Protein AF-A0A0H5CTR2-F1 (afdb_monomer)

Radius of gyration: 33.01 Å; Cα contacts (8 Å, |Δi|>4): 148; chains: 1; bounding box: 43×24×120 Å

Foldseek 3Di:
DDDDDDDDDDDDPDPPDDDDDDDDDPDPPPDDWDWDWDADQNWIKIKIQAPPPDPPDDRMWIDINRATWAKDADPDQQAIATPQGNPDGDRYPVVNNNVSDVSLHDPRDDDHDDD

pLDDT: mean 81.45, std 18.33, range [39.66, 98.56]

Nearest PDB structures (foldseek):
  3ax0-assembly1_B  TM=8.467E-01  e=2.105E-06  Streptomyces castaneoglobisporus
  8ond-assembly2_B  TM=2.164E-01  e=8.094E+00  Bdellovibrio bacteriovorus HD100

Secondary structure (DSSP, 8-state):
----------------------PPPP-------EEEEEEETTEEEEEEE----STT--SEEEEETTEEEPEEEPSTTS-EEESSSTT--BSSHHHHHHHHHHHHTTT--PPPP--

Sequence (115 aa):
MRTLLAGAALAVAACALTPAAAMAAPQTATCTPSFFAERYEGKTIHIIDRCQSEPGWVRYTVFINGRELGVDKLEGDMGYLSVINAYDVTPTLKDTARNAVDTLGPDGELAPFRP

Solvent-accessible surface area (backbone atoms only — not comparable to full-atom values): 7630 Å² total; per-residue (Å²): 138,90,80,90,82,89,82,82,87,83,80,82,83,79,82,79,81,75,80,79,79,78,77,77,73,83,77,76,81,77,73,72,64,47,77,46,75,50,76,54,91,94,38,42,40,40,38,40,40,46,56,80,81,54,94,92,59,80,40,57,51,39,25,52,71,83,38,56,50,59,69,50,73,44,76,84,87,67,21,25,28,29,77,84,40,73,82,57,71,22,86,38,73,66,53,36,50,49,54,45,48,63,72,43,41,87,87,48,75,81,64,83,73,78,134

Mean predicted aligned error: 13.29 Å

Structure (mmCIF, N/CA/C/O backbone):
data_AF-A0A0H5CTR2-F1
#
_entry.id   AF-A0A0H5CTR2-F1
#
loop_
_atom_site.group_PDB
_atom_site.id
_atom_site.type_symbol
_atom_site.label_atom_id
_atom_site.label_alt_id
_atom_site.label_comp_id
_atom_site.label_asym_id
_atom_site.label_entity_id
_atom_site.label_seq_id
_atom_site.pdbx_PDB_ins_code
_atom_site.Cartn_x
_atom_site.Cartn_y
_atom_site.Cartn_z
_atom_site.occupancy
_atom_site.B_iso_or_equiv
_atom_site.auth_seq_id
_atom_site.auth_comp_id
_atom_site.auth_asym_id
_atom_site.auth_atom_id
_atom_site.pdbx_PDB_model_num
ATOM 1 N N . MET A 1 1 ? 28.580 -12.201 -106.967 1.00 39.66 1 MET A N 1
ATOM 2 C CA . MET A 1 1 ? 28.861 -11.112 -106.008 1.00 39.66 1 MET A CA 1
ATOM 3 C C . MET A 1 1 ? 28.056 -11.383 -104.748 1.00 39.66 1 MET A C 1
ATOM 5 O O . MET A 1 1 ? 26.879 -11.691 -104.856 1.00 39.66 1 MET A O 1
ATOM 9 N N . ARG A 1 2 ? 28.740 -11.417 -103.600 1.00 44.69 2 ARG A N 1
ATOM 10 C CA . ARG A 1 2 ? 28.196 -11.689 -102.262 1.00 44.69 2 ARG A CA 1
ATOM 11 C C . ARG A 1 2 ? 27.576 -10.416 -101.691 1.00 44.69 2 ARG A C 1
ATOM 13 O O . ARG A 1 2 ? 28.222 -9.377 -101.775 1.00 44.69 2 ARG A O 1
ATOM 20 N N . THR A 1 3 ? 26.458 -10.542 -100.985 1.00 46.62 3 THR A N 1
ATOM 21 C CA . THR A 1 3 ? 26.056 -9.546 -99.984 1.00 46.62 3 THR A CA 1
ATOM 22 C C . THR A 1 3 ? 25.279 -10.236 -98.865 1.00 46.62 3 THR A C 1
ATOM 24 O O . THR A 1 3 ? 24.124 -10.616 -99.029 1.00 46.62 3 THR A O 1
ATOM 27 N N . LEU A 1 4 ? 25.968 -10.449 -97.739 1.00 51.62 4 LEU A N 1
ATOM 28 C CA . LEU A 1 4 ? 25.362 -10.697 -96.432 1.00 51.62 4 LEU A CA 1
ATOM 29 C C . LEU A 1 4 ? 24.720 -9.393 -95.945 1.00 51.62 4 LEU A C 1
ATOM 31 O O . LEU A 1 4 ? 25.356 -8.345 -96.042 1.00 51.62 4 LEU A O 1
ATOM 35 N N . LEU A 1 5 ? 23.544 -9.473 -95.324 1.00 51.28 5 LEU A N 1
ATOM 36 C CA . LEU A 1 5 ? 23.071 -8.444 -94.401 1.00 51.28 5 LEU A CA 1
ATOM 37 C C . LEU A 1 5 ? 22.526 -9.108 -93.138 1.00 51.28 5 LEU A C 1
ATOM 39 O O . LEU A 1 5 ? 21.491 -9.768 -93.137 1.00 51.28 5 LEU A O 1
ATOM 43 N N . ALA A 1 6 ? 23.311 -8.941 -92.080 1.00 52.03 6 ALA A N 1
ATOM 44 C CA . ALA A 1 6 ? 22.956 -9.175 -90.696 1.00 52.03 6 ALA A CA 1
ATOM 45 C C . ALA A 1 6 ? 22.075 -8.021 -90.184 1.00 52.03 6 ALA A C 1
ATOM 47 O O . ALA A 1 6 ? 22.299 -6.867 -90.541 1.00 52.03 6 ALA A O 1
ATOM 48 N N . GLY A 1 7 ? 21.117 -8.322 -89.309 1.00 45.19 7 GLY A N 1
ATOM 49 C CA . GLY A 1 7 ? 20.335 -7.324 -88.571 1.00 45.19 7 GLY A CA 1
ATOM 50 C C . GLY A 1 7 ? 19.599 -8.015 -87.425 1.00 45.19 7 GLY A C 1
ATOM 51 O O . GLY A 1 7 ? 18.624 -8.713 -87.658 1.00 45.19 7 GLY A O 1
ATOM 52 N N . ALA A 1 8 ? 20.241 -8.106 -86.260 1.00 51.66 8 ALA A N 1
ATOM 53 C CA . ALA A 1 8 ? 20.005 -7.265 -85.079 1.00 51.66 8 ALA A CA 1
ATOM 54 C C . ALA A 1 8 ? 18.866 -7.805 -84.190 1.00 51.66 8 ALA A C 1
ATOM 56 O O . ALA A 1 8 ? 17.689 -7.528 -84.396 1.00 51.66 8 ALA A O 1
ATOM 57 N N . ALA A 1 9 ? 19.254 -8.595 -83.184 1.00 49.66 9 ALA A N 1
ATOM 58 C CA . ALA A 1 9 ? 18.385 -9.041 -82.101 1.00 49.66 9 ALA A CA 1
ATOM 59 C C . ALA A 1 9 ? 18.083 -7.867 -81.151 1.00 49.66 9 ALA A C 1
ATOM 61 O O . ALA A 1 9 ? 19.001 -7.233 -80.633 1.00 49.66 9 ALA A O 1
ATOM 62 N N . LEU A 1 10 ? 16.801 -7.586 -80.915 1.00 45.69 10 LEU A N 1
ATOM 63 C CA . LEU A 1 10 ? 16.344 -6.619 -79.916 1.00 45.69 10 LEU A CA 1
ATOM 64 C C . LEU A 1 10 ? 16.306 -7.296 -78.540 1.00 45.69 10 LEU A C 1
ATOM 66 O O . LEU A 1 10 ? 15.471 -8.163 -78.287 1.00 45.69 10 LEU A O 1
ATOM 70 N N . ALA A 1 11 ? 17.221 -6.904 -77.655 1.00 51.47 11 ALA A N 1
ATOM 71 C CA . ALA A 1 11 ? 17.195 -7.282 -76.248 1.00 51.47 11 ALA A CA 1
ATOM 72 C C . ALA A 1 11 ? 16.138 -6.444 -75.510 1.00 51.47 11 ALA A C 1
ATOM 74 O O . ALA A 1 11 ? 16.240 -5.220 -75.439 1.00 51.47 11 ALA A O 1
ATOM 75 N N . VAL A 1 12 ? 15.120 -7.103 -74.955 1.00 54.41 12 VAL A N 1
ATOM 76 C CA . VAL A 1 12 ? 14.128 -6.473 -74.076 1.00 54.41 12 VAL A CA 1
ATOM 77 C C . VAL A 1 12 ? 14.731 -6.388 -72.675 1.00 54.41 12 VAL A C 1
ATOM 79 O O . VAL A 1 12 ? 14.820 -7.390 -71.968 1.00 54.41 12 VAL A O 1
ATOM 82 N N . ALA A 1 13 ? 15.169 -5.198 -72.269 1.00 52.72 13 ALA A N 1
ATOM 83 C CA . ALA A 1 13 ? 15.566 -4.935 -70.891 1.00 52.72 13 ALA A CA 1
ATOM 84 C C . ALA A 1 13 ? 14.305 -4.726 -70.037 1.00 52.72 13 ALA A C 1
ATOM 86 O O . ALA A 1 13 ? 13.732 -3.638 -69.997 1.00 52.72 13 ALA A O 1
ATOM 87 N N . ALA A 1 14 ? 13.846 -5.788 -69.375 1.00 53.88 14 ALA A N 1
ATOM 88 C CA . ALA A 1 14 ? 12.817 -5.693 -68.349 1.00 53.88 14 ALA A CA 1
ATOM 89 C C . ALA A 1 14 ? 13.434 -5.087 -67.077 1.00 53.88 14 ALA A C 1
ATOM 91 O O . ALA A 1 14 ? 14.154 -5.762 -66.343 1.00 53.88 14 ALA A O 1
ATOM 92 N N . CYS A 1 15 ? 13.168 -3.806 -66.812 1.00 49.19 15 CYS A N 1
ATOM 93 C CA . CYS A 1 15 ? 13.458 -3.205 -65.511 1.00 49.19 15 CYS A CA 1
ATOM 94 C C . CYS A 1 15 ? 12.551 -3.844 -64.453 1.00 49.19 15 CYS A C 1
ATOM 96 O O . CYS A 1 15 ? 11.365 -3.530 -64.362 1.00 49.19 15 CYS A O 1
ATOM 98 N N . ALA A 1 16 ? 13.112 -4.743 -63.646 1.00 57.94 16 ALA A N 1
ATOM 99 C CA . ALA A 1 16 ? 12.473 -5.219 -62.431 1.00 57.94 16 ALA A CA 1
ATOM 100 C C . ALA A 1 16 ? 12.461 -4.080 -61.397 1.00 57.94 16 ALA A C 1
ATOM 102 O O . ALA A 1 16 ? 13.484 -3.750 -60.801 1.00 57.94 16 ALA A O 1
ATOM 103 N N . LEU A 1 17 ? 11.297 -3.459 -61.201 1.00 56.94 17 LEU A N 1
ATOM 104 C CA . LEU A 1 17 ? 11.039 -2.573 -60.068 1.00 56.94 17 LEU A CA 1
ATOM 105 C C . LEU A 1 17 ? 10.918 -3.435 -58.807 1.00 56.94 17 LEU A C 1
ATOM 107 O O . LEU A 1 17 ? 9.885 -4.054 -58.563 1.00 56.94 17 LEU A O 1
ATOM 111 N N . THR A 1 18 ? 11.979 -3.498 -58.006 1.00 62.88 18 THR A N 1
ATOM 112 C CA . THR A 1 18 ? 11.901 -4.025 -56.640 1.00 62.88 18 THR A CA 1
ATOM 113 C C . THR A 1 18 ? 11.093 -3.054 -55.775 1.00 62.88 18 THR A C 1
ATOM 115 O O . THR A 1 18 ? 11.486 -1.888 -55.678 1.00 62.88 18 THR A O 1
ATOM 118 N N . PRO A 1 19 ? 9.991 -3.478 -55.128 1.00 55.47 19 PRO A N 1
ATOM 119 C CA . PRO A 1 19 ? 9.292 -2.627 -54.177 1.00 55.47 19 PRO A CA 1
ATOM 120 C C . PRO A 1 19 ? 10.199 -2.387 -52.966 1.00 55.47 19 PRO A C 1
ATOM 122 O O . PRO A 1 19 ? 10.630 -3.328 -52.298 1.00 55.47 19 PRO A O 1
ATOM 125 N N . ALA A 1 20 ? 10.509 -1.121 -52.693 1.00 62.22 20 ALA A N 1
ATOM 126 C CA . ALA A 1 20 ? 11.173 -0.732 -51.460 1.00 62.22 20 ALA A CA 1
ATOM 127 C C . ALA A 1 20 ? 10.232 -1.045 -50.289 1.00 62.22 20 ALA A C 1
ATOM 129 O O . ALA A 1 20 ? 9.139 -0.485 -50.192 1.00 62.22 20 ALA A O 1
ATOM 130 N N . ALA A 1 21 ? 10.638 -1.969 -49.419 1.00 64.94 21 ALA A N 1
ATOM 131 C CA . ALA A 1 21 ? 9.912 -2.261 -48.194 1.00 64.94 21 ALA A CA 1
ATOM 132 C C . ALA A 1 21 ? 9.941 -1.017 -47.295 1.00 64.94 21 ALA A C 1
ATOM 134 O O . ALA A 1 21 ? 11.007 -0.578 -46.862 1.00 64.94 21 ALA A O 1
ATOM 135 N N . ALA A 1 22 ? 8.771 -0.437 -47.030 1.00 63.94 22 ALA A N 1
ATOM 136 C CA . ALA A 1 22 ? 8.636 0.610 -46.033 1.00 63.94 22 ALA A CA 1
ATOM 137 C C . ALA A 1 22 ? 8.985 0.015 -44.662 1.00 63.94 22 ALA A C 1
ATOM 139 O O . ALA A 1 22 ? 8.293 -0.880 -44.173 1.00 63.94 22 ALA A O 1
ATOM 140 N N . MET A 1 23 ? 10.070 0.486 -44.044 1.00 58.81 23 MET A N 1
ATOM 141 C CA . MET A 1 23 ? 10.328 0.182 -42.642 1.00 58.81 23 MET A CA 1
ATOM 142 C C . MET A 1 23 ? 9.217 0.815 -41.807 1.00 58.81 23 MET A C 1
ATOM 144 O O . MET A 1 23 ? 9.033 2.032 -41.833 1.00 58.81 23 MET A O 1
ATOM 148 N N . ALA A 1 24 ? 8.465 -0.012 -41.080 1.00 65.00 24 ALA A N 1
ATOM 149 C CA . ALA A 1 24 ? 7.540 0.474 -40.071 1.00 65.00 24 ALA A CA 1
ATOM 150 C C . ALA A 1 24 ? 8.338 1.291 -39.046 1.00 65.00 24 ALA A C 1
ATOM 152 O O . ALA A 1 24 ? 9.300 0.788 -38.459 1.00 65.00 24 ALA A O 1
ATOM 153 N N . ALA A 1 25 ? 7.962 2.556 -38.859 1.00 66.44 25 ALA A N 1
ATOM 154 C CA . ALA A 1 25 ? 8.513 3.367 -37.786 1.00 66.44 25 ALA A CA 1
ATOM 155 C C . ALA A 1 25 ? 8.268 2.647 -36.445 1.00 66.44 25 ALA A C 1
ATOM 157 O O . ALA A 1 25 ? 7.193 2.059 -36.272 1.00 66.44 25 ALA A O 1
ATOM 158 N N . PRO A 1 26 ? 9.232 2.659 -35.506 1.00 61.38 26 PRO A N 1
ATOM 159 C CA . PRO A 1 26 ? 9.021 2.074 -34.192 1.00 61.38 26 PRO A CA 1
ATOM 160 C C . PRO A 1 26 ? 7.804 2.749 -33.562 1.00 61.38 26 PRO A C 1
ATOM 162 O O . PRO A 1 26 ? 7.792 3.963 -33.358 1.00 61.38 26 PRO A O 1
ATOM 165 N N . GLN A 1 27 ? 6.759 1.965 -33.300 1.00 61.06 27 GLN A N 1
ATOM 166 C CA . GLN A 1 27 ? 5.617 2.443 -32.539 1.00 61.06 27 GLN A CA 1
ATOM 167 C C . GLN A 1 27 ? 6.137 2.754 -31.139 1.00 61.06 27 GLN A C 1
ATOM 169 O O . GLN A 1 27 ? 6.540 1.852 -30.404 1.00 61.06 27 GLN A O 1
ATOM 174 N N . THR A 1 28 ? 6.191 4.034 -30.784 1.00 63.44 28 THR A N 1
ATOM 175 C CA . THR A 1 28 ? 6.429 4.433 -29.404 1.00 63.44 28 THR A CA 1
ATOM 176 C C . THR A 1 28 ? 5.272 3.880 -28.585 1.00 63.44 28 THR A C 1
ATOM 178 O O . THR A 1 28 ? 4.125 4.289 -28.756 1.00 63.44 28 THR A O 1
ATOM 181 N N . ALA A 1 29 ? 5.551 2.893 -27.733 1.00 66.50 29 ALA A N 1
ATOM 182 C CA . ALA A 1 29 ? 4.559 2.376 -26.806 1.00 66.50 29 ALA A CA 1
ATOM 183 C C . ALA A 1 29 ? 4.106 3.536 -25.910 1.00 66.50 29 ALA A C 1
ATOM 185 O O . ALA A 1 29 ? 4.858 4.015 -25.061 1.00 66.50 29 ALA A O 1
ATOM 186 N N . THR A 1 30 ? 2.889 4.031 -26.132 1.00 69.00 30 THR A N 1
ATOM 187 C CA . THR A 1 30 ? 2.278 5.041 -25.272 1.00 69.00 30 THR A CA 1
ATOM 188 C C . THR A 1 30 ? 1.942 4.376 -23.954 1.00 69.00 30 THR A C 1
ATOM 190 O O . THR A 1 30 ? 0.947 3.658 -23.839 1.00 69.00 30 THR A O 1
ATOM 193 N N . CYS A 1 31 ? 2.788 4.586 -22.953 1.00 76.25 31 CYS A N 1
ATOM 194 C CA . CYS A 1 31 ? 2.435 4.193 -21.608 1.00 76.25 31 CYS A CA 1
ATOM 195 C C . CYS A 1 31 ? 1.248 5.051 -21.148 1.00 76.25 31 CYS A C 1
ATOM 197 O O . CYS A 1 31 ? 1.284 6.279 -21.230 1.00 76.25 31 CYS A O 1
ATOM 199 N N . THR A 1 32 ? 0.192 4.391 -20.677 1.00 79.94 32 THR A N 1
ATOM 200 C CA . THR A 1 32 ? -0.971 5.042 -20.073 1.00 79.94 32 THR A CA 1
ATOM 201 C C . THR A 1 32 ? -0.954 4.736 -18.576 1.00 79.94 32 THR A C 1
ATOM 203 O O . THR A 1 32 ? -0.876 3.557 -18.224 1.00 79.94 32 THR A O 1
ATOM 206 N N . PRO A 1 33 ? -1.001 5.748 -17.690 1.00 84.06 33 PRO A N 1
ATOM 207 C CA . PRO A 1 33 ? -1.077 5.509 -16.256 1.00 84.06 33 PRO A CA 1
ATOM 208 C C . PRO A 1 33 ? -2.360 4.747 -15.919 1.00 84.06 33 PRO A C 1
ATOM 210 O O . PRO A 1 33 ? -3.406 4.975 -16.531 1.00 84.06 33 PRO A O 1
ATOM 213 N N . SER A 1 34 ? -2.284 3.857 -14.935 1.00 88.62 34 SER A N 1
ATOM 214 C CA . SER A 1 34 ? -3.439 3.112 -14.446 1.00 88.62 34 SER A CA 1
ATOM 215 C C . SER A 1 34 ? -3.811 3.544 -13.032 1.00 88.62 34 SER A C 1
ATOM 217 O O . SER A 1 34 ? -2.968 3.963 -12.235 1.00 88.62 34 SER A O 1
ATOM 219 N N . PHE A 1 35 ? -5.106 3.471 -12.743 1.00 92.69 35 PHE A N 1
ATOM 220 C CA . PHE A 1 35 ? -5.685 3.878 -11.473 1.00 92.69 35 PHE A CA 1
ATOM 221 C C . PHE A 1 35 ? -6.531 2.738 -10.928 1.00 92.69 35 PHE A C 1
ATOM 223 O O . PHE A 1 35 ? -7.298 2.113 -11.662 1.00 92.69 35 PHE A O 1
ATOM 230 N N . PHE A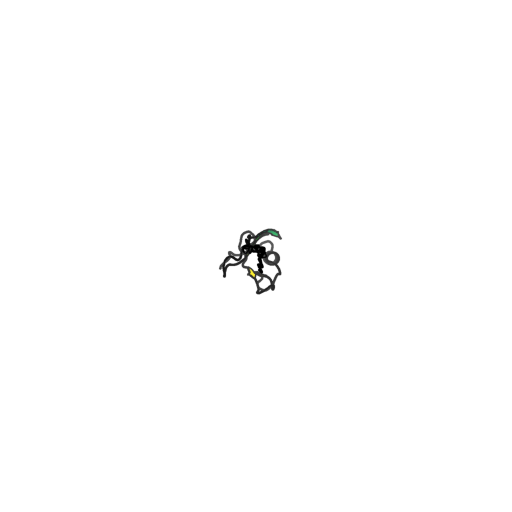 1 36 ? -6.416 2.495 -9.631 1.00 95.38 36 PHE A N 1
ATOM 231 C CA . PHE A 1 36 ? -7.229 1.533 -8.907 1.00 95.38 36 PHE A CA 1
ATOM 232 C C . PHE A 1 36 ? -7.780 2.185 -7.644 1.00 95.38 36 PHE A C 1
ATOM 234 O O . PHE A 1 36 ? -7.081 2.947 -6.977 1.00 95.38 36 PHE A O 1
ATOM 241 N N . ALA A 1 37 ? -9.033 1.878 -7.323 1.00 97.38 37 ALA A N 1
ATOM 242 C CA . ALA A 1 37 ? -9.691 2.338 -6.116 1.00 97.38 37 ALA A CA 1
ATOM 243 C C . ALA A 1 37 ? -10.596 1.236 -5.569 1.00 97.38 37 ALA A C 1
ATOM 245 O O . ALA A 1 37 ? -11.382 0.649 -6.312 1.00 97.38 37 ALA A O 1
ATOM 246 N N . GLU A 1 38 ? -10.513 0.981 -4.269 1.00 98.31 38 GLU A N 1
ATOM 247 C CA . GLU A 1 38 ? -11.443 0.096 -3.574 1.00 98.31 38 GLU A CA 1
ATOM 248 C C . GLU A 1 38 ? -11.675 0.543 -2.131 1.00 98.31 38 GLU A C 1
ATOM 250 O O . GLU A 1 38 ? -10.956 1.385 -1.592 1.00 98.31 38 GLU A O 1
ATOM 255 N N . ARG A 1 39 ? -12.680 -0.053 -1.488 1.00 98.44 39 ARG A N 1
ATOM 256 C CA . ARG A 1 39 ? -12.891 0.052 -0.046 1.00 98.44 39 ARG A CA 1
ATOM 257 C C . ARG A 1 39 ? -12.661 -1.321 0.576 1.00 98.44 39 ARG A C 1
ATOM 259 O O . ARG A 1 39 ? -13.328 -2.276 0.192 1.00 98.44 39 ARG A O 1
ATOM 266 N N . TYR A 1 40 ? -11.727 -1.402 1.514 1.00 98.44 40 TYR A N 1
ATOM 267 C CA . TYR A 1 40 ? -11.302 -2.629 2.183 1.00 98.44 40 TYR A CA 1
ATOM 268 C C . TYR A 1 40 ? -11.267 -2.381 3.693 1.00 98.44 40 TYR A C 1
ATOM 270 O O . TYR A 1 40 ? -10.711 -1.373 4.127 1.00 98.44 40 TYR A O 1
ATOM 278 N N . GLU A 1 41 ? -11.942 -3.232 4.473 1.00 97.75 41 GLU A N 1
ATOM 279 C CA . GLU A 1 41 ? -12.046 -3.122 5.942 1.00 97.75 41 GLU A CA 1
ATOM 280 C C . GLU A 1 41 ? -12.368 -1.697 6.442 1.00 97.75 41 GLU A C 1
ATOM 282 O O . GLU A 1 41 ? -11.781 -1.160 7.379 1.00 97.75 41 GLU A O 1
ATOM 287 N N . GLY A 1 42 ? -13.297 -1.020 5.758 1.00 97.38 42 GLY A N 1
ATOM 288 C CA . GLY A 1 42 ? -13.731 0.332 6.124 1.00 97.38 42 GLY A CA 1
ATOM 289 C C . GLY A 1 42 ? -12.750 1.461 5.774 1.00 97.38 42 GLY A C 1
ATOM 290 O O . GLY A 1 42 ? -13.053 2.626 6.052 1.00 97.38 42 GLY A O 1
ATOM 291 N N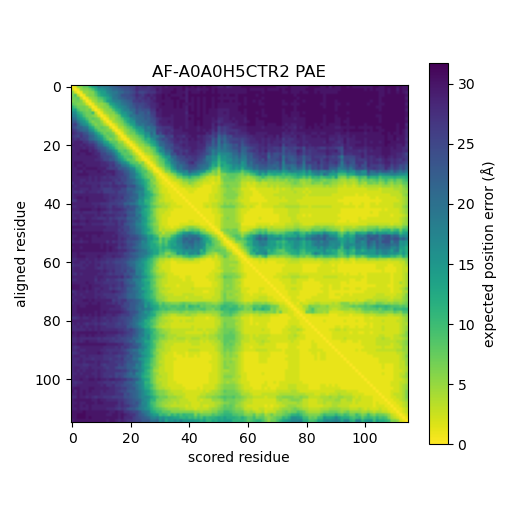 . LYS A 1 43 ? -11.630 1.171 5.105 1.00 98.31 43 LYS A N 1
ATOM 292 C CA . LYS A 1 43 ? -10.681 2.171 4.592 1.00 98.31 43 LYS A CA 1
ATOM 293 C C . LYS A 1 43 ? -10.690 2.200 3.064 1.00 98.31 43 LYS A C 1
ATOM 295 O O . LYS A 1 43 ? -10.932 1.194 2.404 1.00 98.31 43 LYS A O 1
ATOM 300 N N . THR A 1 44 ? -10.478 3.376 2.486 1.00 98.31 44 THR A N 1
ATOM 301 C CA . THR A 1 44 ? -10.411 3.560 1.032 1.00 98.31 44 THR A CA 1
ATOM 302 C C . THR A 1 44 ? -8.965 3.430 0.574 1.00 98.31 44 THR A C 1
ATOM 304 O O . THR A 1 44 ? -8.113 4.180 1.043 1.00 98.31 44 THR A O 1
ATOM 307 N N . ILE A 1 45 ? -8.697 2.508 -0.344 1.00 98.50 45 ILE A N 1
ATOM 308 C CA . ILE A 1 45 ? -7.384 2.289 -0.952 1.00 98.50 45 ILE A CA 1
ATOM 309 C C . ILE A 1 45 ? -7.402 2.894 -2.352 1.00 98.50 45 ILE A C 1
ATOM 311 O O . ILE A 1 45 ? -8.277 2.552 -3.146 1.00 98.50 45 ILE A O 1
ATOM 315 N N . HIS A 1 46 ? -6.423 3.742 -2.674 1.00 98.12 46 HIS A N 1
ATOM 316 C CA . HIS A 1 46 ? -6.158 4.189 -4.043 1.00 98.12 46 HIS A CA 1
ATOM 317 C C . HIS A 1 46 ? -4.741 3.809 -4.461 1.00 98.12 46 HIS A C 1
ATOM 319 O O . HIS A 1 46 ? -3.804 3.952 -3.681 1.00 98.12 46 HIS A O 1
ATOM 325 N N . ILE A 1 47 ? -4.573 3.375 -5.705 1.00 96.81 47 ILE A N 1
ATOM 326 C CA . ILE A 1 47 ? -3.265 3.091 -6.296 1.00 96.81 47 ILE A CA 1
ATOM 327 C C . ILE A 1 47 ? -3.183 3.826 -7.624 1.00 96.81 47 ILE A C 1
ATOM 329 O O . ILE A 1 47 ? -4.091 3.744 -8.453 1.00 96.81 47 ILE A O 1
ATOM 333 N N . ILE A 1 48 ? -2.083 4.540 -7.812 1.00 93.44 48 ILE A N 1
ATOM 334 C CA . ILE A 1 48 ? -1.743 5.225 -9.052 1.00 93.44 48 ILE A CA 1
ATOM 335 C C . ILE A 1 48 ? -0.474 4.564 -9.575 1.00 93.44 48 ILE A C 1
ATOM 337 O O . ILE A 1 48 ? 0.579 4.761 -8.982 1.00 93.44 48 ILE A O 1
ATOM 341 N N . ASP A 1 49 ? -0.557 3.792 -10.657 1.00 88.75 49 ASP A N 1
ATOM 342 C CA . ASP A 1 49 ? 0.615 3.273 -11.375 1.00 88.75 49 ASP A CA 1
ATOM 343 C C . ASP A 1 49 ? 0.899 4.213 -12.545 1.00 88.75 49 ASP A C 1
ATOM 345 O O . ASP A 1 49 ? 0.145 4.297 -13.519 1.00 88.75 49 ASP A O 1
ATOM 349 N N . ARG A 1 50 ? 1.961 4.996 -12.401 1.00 84.44 50 ARG A N 1
ATOM 350 C CA . ARG A 1 50 ? 2.415 5.958 -13.390 1.00 84.44 50 ARG A CA 1
ATOM 351 C C . ARG A 1 50 ? 3.323 5.277 -14.394 1.00 84.44 50 ARG A C 1
ATOM 353 O O . ARG A 1 50 ? 4.019 4.299 -14.134 1.00 84.44 50 ARG A O 1
ATOM 360 N N . CYS A 1 51 ? 3.383 5.886 -15.560 1.00 74.75 51 CYS A N 1
ATOM 361 C CA . CYS A 1 51 ? 4.401 5.549 -16.526 1.00 74.75 51 CYS A CA 1
ATOM 362 C C . CYS A 1 51 ? 5.777 5.872 -15.973 1.00 74.75 51 CYS A C 1
ATOM 364 O O . CYS A 1 51 ? 6.000 6.972 -15.473 1.00 74.75 51 CYS A O 1
ATOM 366 N N . GLN A 1 52 ? 6.697 4.916 -16.080 1.00 66.50 52 GLN A N 1
ATOM 367 C CA . GLN A 1 52 ? 8.098 5.152 -15.768 1.00 66.50 52 GLN A CA 1
ATOM 368 C C . GLN A 1 52 ? 8.664 6.046 -16.883 1.00 66.50 52 GLN A C 1
ATOM 370 O O . GLN A 1 52 ? 9.134 5.558 -17.905 1.00 66.50 52 GLN A O 1
ATOM 375 N N . SER A 1 53 ? 8.482 7.360 -16.754 1.00 59.12 53 SER A N 1
ATOM 376 C CA . SER A 1 53 ? 8.900 8.334 -17.767 1.00 59.12 53 SER A CA 1
ATOM 377 C C . SER A 1 53 ? 10.330 8.812 -17.556 1.00 59.12 53 SER A C 1
ATOM 379 O O . SER A 1 53 ? 10.964 9.244 -18.512 1.00 59.12 53 SER A O 1
ATOM 381 N N . GLU A 1 54 ? 10.852 8.720 -16.331 1.00 59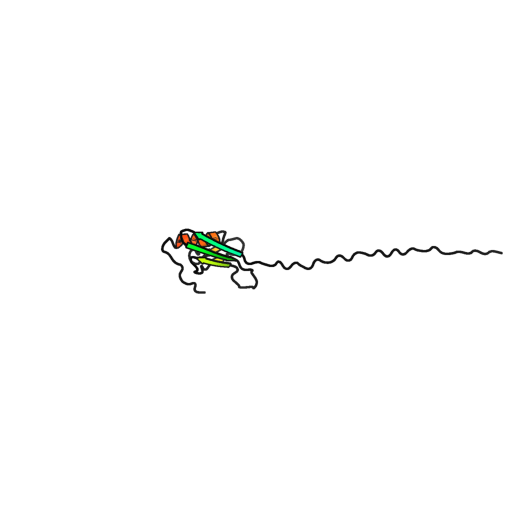.97 54 GLU A N 1
ATOM 382 C CA . GLU A 1 54 ? 12.164 9.255 -15.980 1.00 59.97 54 GLU A CA 1
ATOM 383 C C . GLU A 1 54 ? 12.898 8.352 -14.968 1.00 59.97 54 GLU A C 1
ATOM 385 O O . GLU A 1 54 ? 12.271 7.823 -14.040 1.00 59.97 54 GLU A O 1
ATOM 390 N N . PRO A 1 55 ? 14.225 8.171 -15.113 1.00 58.44 55 PRO A N 1
ATOM 391 C CA . PRO A 1 55 ? 15.041 7.459 -14.135 1.00 58.44 55 PRO A CA 1
ATOM 392 C C . PRO A 1 55 ? 14.942 8.124 -12.757 1.00 58.44 55 PRO A C 1
ATOM 394 O O . PRO A 1 55 ? 15.147 9.328 -12.636 1.00 58.44 55 PRO A O 1
ATOM 397 N N . GLY A 1 56 ? 14.653 7.339 -11.717 1.00 59.66 56 GLY A N 1
ATOM 398 C CA . GLY A 1 56 ? 14.615 7.814 -10.327 1.00 59.66 56 GLY A CA 1
ATOM 399 C C . GLY A 1 56 ? 13.237 8.221 -9.795 1.00 59.66 56 GLY A C 1
ATOM 400 O O . GLY A 1 56 ? 13.135 8.551 -8.617 1.00 59.66 56 GLY A O 1
ATOM 401 N N . TRP A 1 57 ? 12.172 8.157 -10.601 1.00 61.81 57 TRP A N 1
ATOM 402 C CA . TRP A 1 57 ? 10.814 8.429 -10.118 1.00 61.81 57 TRP A CA 1
ATOM 403 C C . TRP A 1 57 ? 10.100 7.167 -9.646 1.00 61.81 57 TRP A C 1
ATOM 405 O O . TRP A 1 57 ? 10.160 6.116 -10.292 1.00 61.81 57 TRP A O 1
ATOM 415 N N . VAL A 1 58 ? 9.370 7.292 -8.532 1.00 67.56 58 VAL A N 1
ATOM 416 C CA . VAL A 1 58 ? 8.531 6.211 -8.009 1.00 67.56 58 VAL A CA 1
ATOM 417 C C . VAL A 1 58 ? 7.427 5.921 -9.023 1.00 67.56 58 VAL A C 1
ATOM 419 O O . VAL A 1 58 ? 6.606 6.778 -9.352 1.00 67.56 58 VAL A O 1
ATOM 422 N N . ARG A 1 59 ? 7.431 4.692 -9.542 1.00 83.19 59 ARG A N 1
ATOM 423 C CA . ARG A 1 59 ? 6.494 4.250 -10.578 1.00 83.19 59 ARG A CA 1
ATOM 424 C C . ARG A 1 59 ? 5.051 4.232 -10.080 1.00 83.19 59 ARG A C 1
ATOM 426 O O . ARG A 1 59 ? 4.142 4.433 -10.867 1.00 83.19 59 ARG A O 1
ATOM 433 N N . TYR A 1 60 ? 4.830 4.015 -8.793 1.00 89.56 60 TYR A N 1
ATOM 434 C CA . TYR A 1 60 ? 3.498 3.878 -8.226 1.00 89.56 60 TYR A CA 1
ATOM 435 C C . TYR A 1 60 ? 3.353 4.690 -6.938 1.00 89.56 60 TYR A C 1
ATOM 437 O O . TYR A 1 60 ? 4.317 4.918 -6.219 1.00 89.56 60 TYR A O 1
ATOM 445 N N . THR A 1 61 ? 2.133 5.108 -6.625 1.00 93.44 61 THR A N 1
ATOM 446 C CA . THR A 1 61 ? 1.800 5.751 -5.349 1.00 93.44 61 THR A CA 1
ATOM 447 C C . THR A 1 61 ? 0.566 5.075 -4.772 1.00 93.44 61 THR A C 1
ATOM 449 O O . THR A 1 61 ? -0.419 4.878 -5.487 1.00 93.44 61 THR A O 1
ATOM 452 N N . VAL A 1 62 ? 0.619 4.711 -3.492 1.00 96.31 62 VAL A N 1
ATOM 453 C CA . VAL A 1 62 ? -0.467 4.029 -2.779 1.00 96.31 62 VAL A CA 1
ATOM 454 C C . VAL A 1 62 ? -1.014 4.963 -1.708 1.00 96.31 62 VAL A C 1
ATOM 456 O O . VAL A 1 62 ? -0.246 5.580 -0.978 1.00 96.31 62 VAL A O 1
ATOM 459 N N . PHE A 1 63 ? -2.336 5.058 -1.593 1.00 97.44 63 PHE A N 1
ATOM 460 C CA . PHE A 1 63 ? -3.009 5.857 -0.576 1.00 97.44 63 PHE A CA 1
ATOM 461 C C . PHE A 1 63 ? -3.985 5.008 0.232 1.00 97.44 63 PHE A C 1
ATOM 463 O O . PHE A 1 63 ? -4.732 4.216 -0.341 1.00 97.44 63 PHE A O 1
ATOM 470 N N . ILE A 1 64 ? -4.046 5.248 1.542 1.00 98.06 64 ILE A N 1
ATOM 471 C CA . ILE A 1 64 ? -5.079 4.725 2.445 1.00 98.06 64 ILE A CA 1
ATOM 472 C C . ILE A 1 64 ? -5.790 5.923 3.077 1.00 98.06 64 ILE A C 1
ATOM 474 O O . ILE A 1 64 ? -5.158 6.772 3.701 1.00 98.06 64 ILE A O 1
ATOM 478 N N . ASN A 1 65 ? -7.107 6.028 2.877 1.00 97.06 65 ASN A N 1
ATOM 479 C CA . ASN A 1 65 ? -7.928 7.180 3.272 1.00 97.06 65 ASN A CA 1
ATOM 480 C C . ASN A 1 65 ? -7.347 8.531 2.802 1.00 97.06 65 ASN A C 1
ATOM 482 O O . ASN A 1 65 ? -7.456 9.544 3.484 1.00 97.06 65 ASN A O 1
ATOM 486 N N . GLY A 1 66 ? -6.708 8.540 1.627 1.00 95.62 66 GLY A N 1
ATOM 487 C CA . GLY A 1 66 ? -6.092 9.736 1.044 1.00 95.62 66 GLY A CA 1
ATOM 488 C C . GLY A 1 66 ? -4.701 10.085 1.582 1.00 95.62 66 GLY A C 1
ATOM 489 O O . GLY A 1 66 ? -4.113 11.054 1.111 1.00 95.62 66 GLY A O 1
ATOM 490 N N . ARG A 1 67 ? -4.143 9.305 2.517 1.00 96.69 67 ARG A N 1
ATOM 491 C CA . ARG A 1 67 ? -2.759 9.461 2.987 1.00 96.69 67 ARG A CA 1
ATOM 492 C C . ARG A 1 67 ? -1.831 8.506 2.265 1.00 96.69 67 ARG A C 1
ATOM 494 O O . ARG A 1 67 ? -2.176 7.343 2.092 1.00 96.69 67 ARG A O 1
ATOM 501 N N . GLU A 1 68 ? -0.673 9.004 1.857 1.00 95.75 68 GLU A N 1
ATOM 502 C CA . GLU A 1 68 ? 0.321 8.212 1.140 1.00 95.75 68 GLU A CA 1
ATOM 503 C C . GLU A 1 68 ? 0.949 7.149 2.050 1.00 95.75 68 GLU A C 1
ATOM 505 O O . GLU A 1 68 ? 1.404 7.440 3.157 1.00 95.75 68 GLU A O 1
ATOM 510 N N . LEU A 1 69 ? 0.956 5.912 1.561 1.00 95.94 69 LEU A N 1
ATOM 511 C CA . LEU A 1 69 ? 1.689 4.791 2.125 1.00 95.94 69 LEU A CA 1
ATOM 512 C C . LEU A 1 69 ? 3.015 4.673 1.371 1.00 95.94 69 LEU A C 1
ATOM 514 O O . LEU A 1 69 ? 3.015 4.426 0.165 1.00 95.94 69 LEU A O 1
ATOM 518 N N . GLY A 1 70 ? 4.134 4.796 2.086 1.00 93.94 70 GLY A N 1
ATOM 519 C CA . GLY A 1 70 ? 5.445 4.483 1.523 1.00 93.94 70 GLY A CA 1
ATOM 520 C C . GLY A 1 70 ? 5.524 2.996 1.180 1.00 93.94 70 GLY A 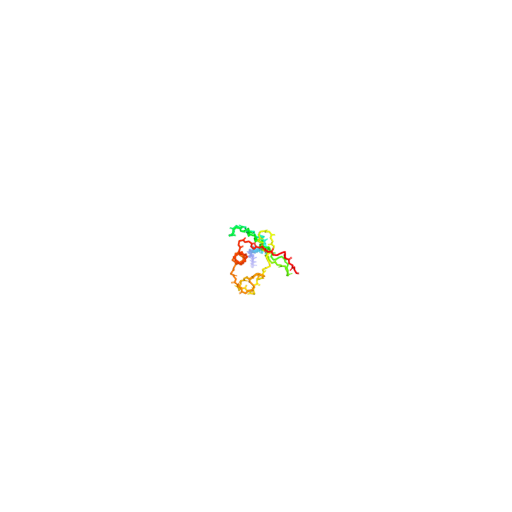C 1
ATOM 521 O O . GLY A 1 70 ? 5.308 2.153 2.054 1.00 93.94 70 GLY A O 1
ATOM 522 N N . VAL A 1 71 ? 5.793 2.686 -0.088 1.00 94.06 71 VAL A N 1
ATOM 523 C CA . VAL A 1 71 ? 5.885 1.318 -0.608 1.00 94.06 71 VAL A CA 1
ATOM 524 C C . VAL A 1 71 ? 7.138 1.185 -1.456 1.00 94.06 71 VAL A C 1
ATOM 526 O O . VAL A 1 71 ? 7.317 1.926 -2.423 1.00 94.06 71 VAL A O 1
ATOM 529 N N . ASP A 1 72 ? 7.939 0.172 -1.158 1.00 91.81 72 ASP A N 1
ATOM 530 C CA . ASP A 1 72 ? 9.128 -0.159 -1.932 1.00 91.81 72 ASP A CA 1
ATOM 531 C C . ASP A 1 72 ? 8.899 -1.434 -2.735 1.00 91.81 72 ASP A C 1
ATOM 533 O O . ASP A 1 72 ? 8.293 -2.403 -2.268 1.00 91.81 72 ASP A O 1
ATOM 537 N N . LYS A 1 73 ? 9.398 -1.422 -3.971 1.00 92.06 73 LYS A N 1
ATOM 538 C CA . LYS A 1 73 ? 9.443 -2.590 -4.838 1.00 92.06 73 LYS A CA 1
ATOM 539 C C . LYS A 1 73 ? 10.803 -3.226 -4.635 1.00 92.06 73 LYS A C 1
ATOM 541 O O . LYS A 1 73 ? 11.831 -2.581 -4.836 1.00 92.06 73 LYS A O 1
ATOM 546 N N . LEU A 1 74 ? 10.792 -4.498 -4.276 1.00 90.25 74 LEU A N 1
ATOM 547 C CA . LEU A 1 74 ? 12.003 -5.292 -4.214 1.00 90.25 74 LEU A CA 1
ATOM 548 C C . LEU A 1 74 ? 12.488 -5.630 -5.628 1.00 90.25 74 LEU A C 1
ATOM 550 O O . LEU A 1 74 ? 11.707 -5.684 -6.581 1.00 90.25 74 LEU A O 1
ATOM 554 N N . GLU A 1 75 ? 13.795 -5.833 -5.765 1.00 86.94 75 GLU A N 1
ATOM 555 C CA . GLU A 1 75 ? 14.435 -6.090 -7.053 1.00 86.94 75 GLU A CA 1
ATOM 556 C C . GLU A 1 75 ? 13.817 -7.304 -7.780 1.00 86.94 75 GLU A C 1
ATOM 558 O O . GLU A 1 75 ? 13.447 -8.310 -7.174 1.00 86.94 75 GLU A O 1
ATOM 563 N N . GLY A 1 76 ? 13.671 -7.200 -9.102 1.00 85.25 76 GLY A N 1
ATOM 564 C CA . GLY A 1 76 ? 13.022 -8.230 -9.916 1.00 85.25 76 GLY A CA 1
ATOM 565 C C . GLY A 1 76 ? 11.527 -8.399 -9.613 1.00 85.25 76 GLY A C 1
ATOM 566 O O . GLY A 1 76 ? 10.779 -7.420 -9.510 1.00 85.25 76 GLY A O 1
ATOM 567 N N . ASP A 1 77 ? 11.101 -9.659 -9.508 1.00 83.69 77 ASP A N 1
ATOM 568 C CA . ASP A 1 77 ? 9.713 -10.066 -9.242 1.00 83.69 77 ASP A CA 1
ATOM 569 C C . ASP A 1 77 ? 9.486 -10.439 -7.769 1.00 83.69 77 ASP A C 1
ATOM 571 O O . ASP A 1 77 ? 8.521 -11.121 -7.432 1.00 83.69 77 ASP A O 1
ATOM 575 N N . MET A 1 78 ? 10.377 -9.996 -6.873 1.00 89.69 78 MET A N 1
ATOM 576 C CA . MET A 1 78 ? 10.294 -10.324 -5.447 1.00 89.69 78 MET A CA 1
ATOM 577 C C . MET A 1 78 ? 9.051 -9.739 -4.766 1.00 89.69 78 MET A C 1
ATOM 579 O O . MET A 1 78 ? 8.618 -10.281 -3.759 1.00 89.69 78 MET A O 1
ATOM 583 N N . GLY A 1 79 ? 8.450 -8.684 -5.322 1.00 94.69 79 GLY A N 1
ATOM 584 C CA . GLY A 1 79 ? 7.202 -8.102 -4.833 1.00 94.69 79 GLY A CA 1
ATOM 585 C C . GLY A 1 79 ? 7.398 -6.744 -4.166 1.00 94.69 79 GLY A C 1
ATOM 586 O O . GLY A 1 79 ? 8.265 -5.960 -4.561 1.00 94.69 79 GLY A O 1
ATOM 587 N N . TYR A 1 80 ? 6.550 -6.457 -3.182 1.00 96.00 80 TYR A N 1
ATOM 588 C CA . TYR A 1 80 ? 6.389 -5.140 -2.574 1.00 96.00 80 TYR A CA 1
ATOM 589 C C . TYR A 1 80 ? 6.310 -5.237 -1.051 1.00 96.00 80 TYR A C 1
ATOM 591 O O . TYR A 1 80 ? 5.722 -6.178 -0.511 1.00 96.00 80 TYR A O 1
ATOM 599 N N . LEU A 1 81 ? 6.849 -4.229 -0.372 1.00 96.06 81 LEU A N 1
ATOM 600 C CA . LEU A 1 81 ? 6.752 -4.031 1.076 1.00 96.06 81 LEU A CA 1
ATOM 601 C C . LEU A 1 81 ? 6.317 -2.597 1.375 1.00 96.06 81 LEU A C 1
ATOM 603 O O . LEU A 1 81 ? 6.442 -1.723 0.519 1.00 96.06 81 LEU A O 1
ATOM 607 N N . SER A 1 82 ? 5.808 -2.338 2.578 1.00 95.81 82 SER A N 1
ATOM 608 C CA . SER A 1 82 ? 5.439 -0.980 2.996 1.00 95.81 82 SER A CA 1
ATOM 609 C C . SER A 1 82 ? 6.225 -0.521 4.213 1.00 95.81 82 SER A C 1
ATOM 611 O O . SER A 1 82 ? 6.758 -1.330 4.964 1.00 95.81 82 SER A O 1
ATOM 613 N N . VAL A 1 83 ? 6.225 0.787 4.466 1.00 94.75 83 VAL A N 1
ATOM 614 C CA . VAL A 1 83 ? 6.822 1.371 5.679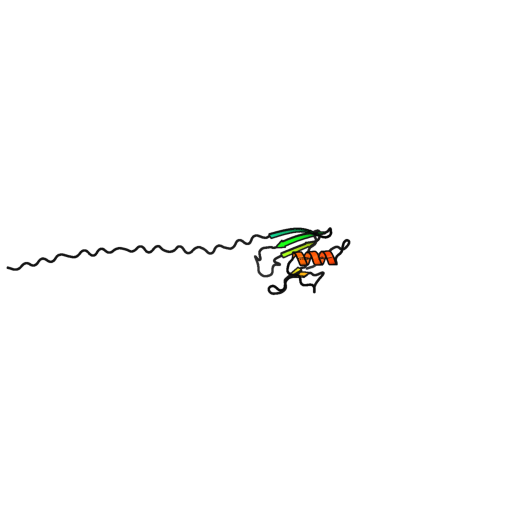 1.00 94.75 83 VAL A CA 1
ATOM 615 C C . VAL A 1 83 ? 6.183 0.871 6.983 1.00 94.75 83 VAL A C 1
ATOM 617 O O . VAL A 1 83 ? 6.810 0.967 8.033 1.00 94.75 83 VAL A O 1
ATOM 620 N N . ILE A 1 84 ? 4.954 0.342 6.937 1.00 95.31 84 ILE A N 1
ATOM 621 C CA . ILE A 1 84 ? 4.278 -0.254 8.103 1.00 95.31 84 ILE A CA 1
ATOM 622 C C . ILE A 1 84 ? 4.638 -1.733 8.251 1.00 95.31 84 ILE A C 1
ATOM 624 O O . ILE A 1 84 ? 4.878 -2.201 9.361 1.00 95.31 84 ILE A O 1
ATOM 628 N N . ASN A 1 85 ? 4.728 -2.454 7.133 1.00 96.38 85 ASN A N 1
ATOM 629 C CA . ASN A 1 85 ? 5.051 -3.877 7.081 1.00 96.38 85 ASN A CA 1
ATOM 630 C C . ASN A 1 85 ? 6.348 -4.090 6.294 1.00 96.38 85 ASN A C 1
ATOM 632 O O . ASN A 1 85 ? 6.346 -4.653 5.199 1.00 96.38 85 ASN A O 1
ATOM 636 N N . ALA A 1 86 ? 7.466 -3.617 6.849 1.00 95.12 86 ALA A N 1
ATOM 637 C CA . ALA A 1 86 ? 8.752 -3.564 6.145 1.00 95.12 86 ALA A CA 1
ATOM 638 C C . ALA A 1 86 ? 9.373 -4.943 5.849 1.00 95.12 86 ALA A C 1
ATOM 640 O O . ALA A 1 86 ? 10.336 -5.033 5.093 1.00 95.12 86 ALA A O 1
ATOM 641 N N . TYR A 1 87 ? 8.837 -6.012 6.442 1.00 94.75 87 TYR A N 1
ATOM 642 C CA . TYR A 1 87 ? 9.349 -7.377 6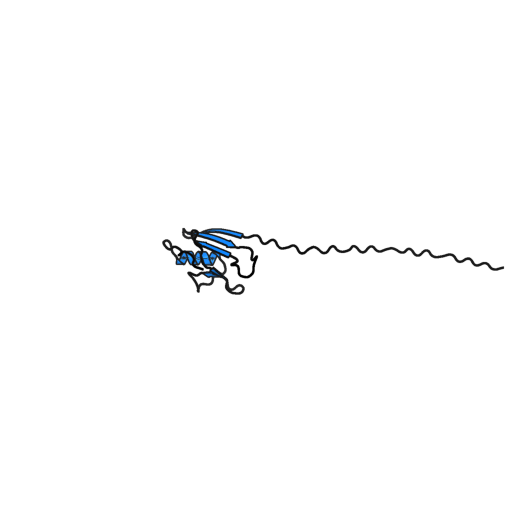.300 1.00 94.75 87 TYR A CA 1
ATOM 643 C C . TYR A 1 87 ? 8.331 -8.351 5.694 1.00 94.75 87 TYR A C 1
ATOM 645 O O . TYR A 1 87 ? 8.693 -9.489 5.396 1.00 94.75 87 TYR A O 1
ATOM 653 N N . ASP A 1 88 ? 7.091 -7.908 5.458 1.00 96.69 88 ASP A N 1
ATOM 654 C CA . ASP A 1 88 ? 6.042 -8.749 4.880 1.00 96.69 88 ASP A CA 1
ATOM 655 C C . ASP A 1 88 ? 5.910 -8.453 3.389 1.00 96.69 88 ASP A C 1
ATOM 657 O O . ASP A 1 88 ? 5.215 -7.527 2.958 1.00 96.69 88 ASP A O 1
ATOM 661 N N . VAL A 1 89 ? 6.611 -9.252 2.591 1.00 97.31 89 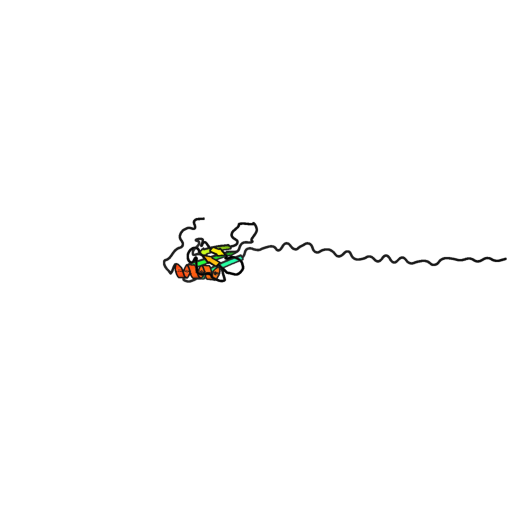VAL A N 1
ATOM 662 C CA . VAL A 1 89 ? 6.622 -9.100 1.140 1.00 97.31 89 VAL A CA 1
ATOM 663 C C . VAL A 1 89 ? 5.333 -9.650 0.544 1.00 97.31 89 VAL A C 1
ATOM 665 O O . VAL A 1 89 ? 4.930 -10.783 0.801 1.00 97.31 89 VAL A O 1
ATOM 668 N N . THR A 1 90 ? 4.699 -8.843 -0.297 1.00 97.69 90 THR A N 1
ATOM 669 C CA . THR A 1 90 ? 3.440 -9.175 -0.966 1.00 97.69 90 THR A CA 1
ATOM 670 C C . THR A 1 90 ? 3.608 -9.118 -2.485 1.00 97.69 90 THR A C 1
ATOM 672 O O . THR A 1 90 ? 4.399 -8.320 -2.993 1.00 97.69 90 THR A O 1
ATOM 675 N N . PRO A 1 91 ? 2.881 -9.954 -3.247 1.00 95.88 91 PRO A N 1
ATOM 676 C CA . PRO A 1 91 ? 3.097 -10.068 -4.688 1.00 95.88 91 PRO A CA 1
ATOM 677 C C . PRO A 1 91 ? 2.551 -8.870 -5.476 1.00 95.88 91 PRO A C 1
ATOM 679 O O . PRO A 1 91 ? 2.965 -8.642 -6.611 1.00 95.88 91 PRO A O 1
ATOM 682 N N . THR A 1 92 ? 1.622 -8.096 -4.905 1.00 95.00 92 THR A N 1
ATOM 683 C CA . THR A 1 92 ? 0.991 -6.959 -5.586 1.00 95.00 92 THR A CA 1
ATOM 684 C C . THR A 1 92 ? 0.857 -5.751 -4.666 1.00 95.00 92 THR A C 1
ATOM 686 O O . THR A 1 92 ? 0.654 -5.909 -3.467 1.00 95.00 92 THR A O 1
ATOM 689 N N . LEU A 1 93 ? 0.856 -4.543 -5.245 1.00 96.00 93 LEU A N 1
ATOM 690 C CA . LEU A 1 93 ? 0.590 -3.290 -4.518 1.00 96.00 93 LEU A CA 1
ATOM 691 C C . LEU A 1 93 ? -0.743 -3.308 -3.761 1.00 96.00 93 LEU A C 1
ATOM 693 O O . LEU A 1 93 ? -0.867 -2.709 -2.696 1.00 96.00 93 LEU A O 1
ATOM 697 N N . LYS A 1 94 ? -1.747 -3.993 -4.318 1.00 97.50 94 LYS A N 1
ATOM 698 C CA . LYS A 1 94 ? -3.055 -4.152 -3.681 1.00 97.50 94 LYS A CA 1
ATOM 699 C C . LYS A 1 94 ? -2.938 -4.984 -2.408 1.00 97.50 94 LYS A C 1
ATOM 701 O O . LYS A 1 94 ? -3.471 -4.583 -1.381 1.00 97.50 94 LYS A O 1
ATOM 706 N N . ASP A 1 95 ? -2.217 -6.099 -2.463 1.00 97.88 95 ASP A N 1
ATOM 707 C CA . ASP A 1 95 ? -2.007 -6.952 -1.291 1.00 97.88 95 ASP A CA 1
ATOM 708 C C . ASP A 1 95 ? -1.148 -6.236 -0.241 1.00 97.88 95 ASP A C 1
ATOM 710 O O . ASP A 1 95 ? -1.449 -6.322 0.946 1.00 97.88 95 ASP A O 1
ATOM 714 N N . THR A 1 96 ? -0.162 -5.434 -0.661 1.00 98.12 96 THR A N 1
ATOM 715 C CA . THR A 1 96 ? 0.610 -4.567 0.246 1.00 98.12 96 THR A CA 1
ATOM 716 C C . THR A 1 96 ? -0.284 -3.560 0.964 1.00 98.12 96 THR A C 1
ATOM 718 O O . THR A 1 96 ? -0.174 -3.378 2.176 1.00 98.12 96 THR A O 1
ATOM 721 N N . ALA A 1 97 ? -1.180 -2.900 0.224 1.00 98.12 97 ALA A N 1
ATOM 722 C CA . ALA A 1 97 ? -2.095 -1.911 0.778 1.00 98.12 97 ALA A CA 1
ATOM 723 C C . ALA A 1 97 ? -3.087 -2.549 1.757 1.00 98.12 97 ALA A C 1
ATOM 725 O O . ALA A 1 97 ? -3.328 -1.996 2.826 1.00 98.12 97 ALA A O 1
ATOM 726 N N . ARG A 1 98 ? -3.631 -3.723 1.417 1.00 98.56 98 ARG A N 1
ATOM 727 C CA . ARG A 1 98 ? -4.528 -4.481 2.300 1.00 98.56 98 ARG A CA 1
ATOM 728 C C . ARG A 1 98 ? -3.817 -4.936 3.570 1.00 98.56 98 ARG A C 1
ATOM 730 O O . ARG A 1 98 ? -4.338 -4.676 4.644 1.00 98.56 98 ARG A O 1
ATOM 737 N N . ASN A 1 99 ? -2.598 -5.467 3.462 1.00 98.50 99 ASN A N 1
ATOM 738 C CA . ASN A 1 99 ? -1.795 -5.845 4.627 1.00 98.50 99 ASN A CA 1
ATOM 739 C C . ASN A 1 99 ? -1.528 -4.646 5.563 1.00 98.50 99 ASN A C 1
ATOM 741 O O . ASN A 1 99 ? -1.626 -4.754 6.786 1.00 98.50 99 ASN A O 1
ATOM 745 N N . ALA A 1 100 ? -1.270 -3.463 4.993 1.00 98.12 100 ALA A N 1
ATOM 746 C CA . ALA A 1 100 ? -1.138 -2.236 5.775 1.00 98.12 100 ALA A CA 1
ATOM 747 C C . ALA A 1 100 ? -2.464 -1.823 6.444 1.00 98.12 100 ALA A C 1
ATOM 749 O O . ALA A 1 100 ? -2.454 -1.395 7.596 1.00 98.12 100 ALA A O 1
ATOM 750 N N . VAL A 1 101 ? -3.609 -1.967 5.764 1.00 98.44 101 VAL A N 1
ATOM 751 C CA . VAL A 1 101 ? -4.934 -1.733 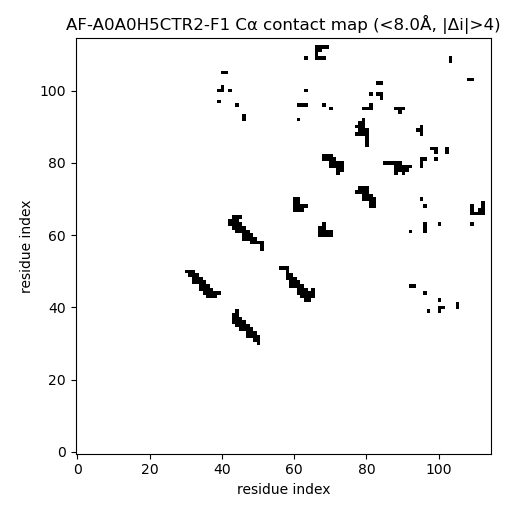6.370 1.00 98.44 101 VAL A CA 1
ATOM 752 C C . VAL A 1 101 ? -5.193 -2.701 7.525 1.00 98.44 101 VAL A C 1
ATOM 754 O O . VAL A 1 101 ? -5.616 -2.252 8.590 1.00 98.44 101 VAL A O 1
ATOM 757 N N . ASP A 1 102 ? -4.893 -3.986 7.339 1.00 98.38 102 ASP A N 1
ATOM 758 C CA . ASP A 1 102 ? -5.049 -5.017 8.368 1.00 98.38 102 ASP A CA 1
ATOM 759 C C . ASP A 1 102 ? -4.184 -4.692 9.596 1.00 98.38 102 ASP A C 1
ATOM 761 O O . ASP A 1 102 ? -4.656 -4.761 10.731 1.00 98.38 102 ASP A O 1
ATOM 765 N N . THR A 1 103 ? -2.947 -4.236 9.375 1.00 97.69 103 THR A N 1
ATOM 766 C CA . THR A 1 103 ? -2.014 -3.848 10.446 1.00 97.69 103 THR A CA 1
ATOM 767 C C . THR A 1 103 ? -2.455 -2.588 11.193 1.00 97.69 103 THR A C 1
ATOM 769 O O . THR A 1 103 ? -2.284 -2.496 12.408 1.00 97.69 103 THR A O 1
ATOM 772 N N . LEU A 1 104 ? -3.041 -1.609 10.496 1.00 97.25 104 LEU A N 1
ATOM 773 C CA . LEU A 1 104 ? -3.607 -0.410 11.124 1.00 97.25 104 LEU A CA 1
ATOM 774 C C . LEU A 1 104 ? -4.835 -0.736 11.985 1.00 97.25 104 LEU A C 1
ATOM 776 O O . LEU A 1 104 ? -5.108 -0.038 12.962 1.00 97.25 104 LEU A O 1
ATOM 780 N N . GLY A 1 105 ? -5.603 -1.758 11.607 1.00 97.38 105 GLY A N 1
ATOM 781 C CA . GLY A 1 105 ? -6.875 -2.073 12.241 1.00 97.38 105 GLY A CA 1
ATOM 782 C C . GLY A 1 105 ? -7.937 -0.977 12.037 1.00 97.38 105 GLY A C 1
ATOM 783 O O . GLY A 1 105 ? -7.721 0.005 11.314 1.00 97.38 105 GLY A O 1
ATOM 784 N N . PRO A 1 106 ? -9.118 -1.115 12.663 1.00 95.00 106 PRO A N 1
ATOM 785 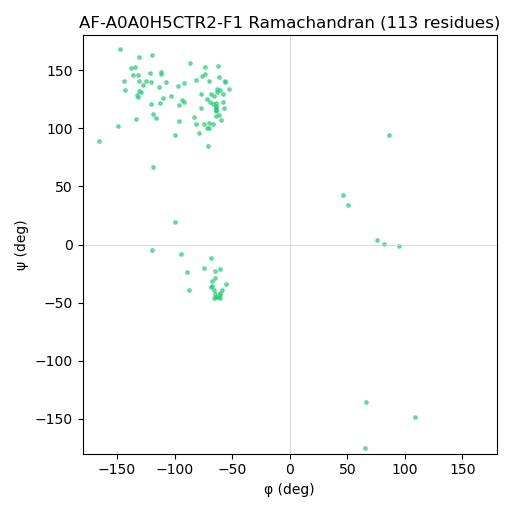C CA . PRO A 1 106 ? -10.262 -0.237 12.407 1.00 95.00 106 PRO A CA 1
ATOM 786 C C . PRO A 1 106 ? -9.968 1.233 12.739 1.00 95.00 106 PRO A C 1
ATOM 788 O O . PRO A 1 106 ? -10.234 2.108 11.911 1.00 95.00 106 PRO A O 1
ATOM 791 N N . ASP A 1 107 ? -9.317 1.488 13.875 1.00 95.44 107 ASP A N 1
ATOM 792 C CA . ASP A 1 107 ? -9.086 2.838 14.407 1.00 95.44 107 ASP A CA 1
ATOM 793 C C . ASP A 1 107 ? -7.731 3.446 14.006 1.00 95.44 107 ASP A C 1
ATOM 795 O O . ASP A 1 107 ? -7.479 4.623 14.260 1.00 95.44 107 ASP A O 1
ATOM 799 N N . GLY A 1 108 ? -6.842 2.670 13.374 1.00 96.06 108 GLY A N 1
ATOM 800 C CA . GLY A 1 108 ? -5.527 3.157 12.963 1.00 96.06 108 GLY A CA 1
ATOM 801 C C . GLY A 1 108 ? -5.576 4.090 11.753 1.00 96.06 108 GLY A C 1
ATOM 802 O O . GLY A 1 108 ? -6.373 3.916 10.824 1.00 96.06 108 GLY A O 1
ATOM 803 N N . GLU A 1 109 ? -4.666 5.057 11.723 1.00 94.75 109 GLU A N 1
ATOM 804 C CA . GLU A 1 109 ? -4.492 5.986 10.609 1.00 94.75 109 GLU A CA 1
ATOM 805 C C . GLU A 1 109 ? -3.014 6.076 10.229 1.00 94.75 109 GLU A C 1
ATOM 807 O O . GLU A 1 109 ? -2.130 5.994 11.083 1.00 94.75 109 GLU A O 1
ATOM 812 N N . LEU A 1 110 ? -2.741 6.256 8.935 1.00 94.62 110 LEU A N 1
ATOM 813 C CA . LEU A 1 110 ? -1.388 6.556 8.485 1.00 94.62 110 LEU A CA 1
ATOM 814 C C . LEU A 1 110 ? -0.935 7.896 9.066 1.00 94.62 110 LEU A C 1
ATOM 816 O O . LEU A 1 110 ? -1.639 8.904 8.977 1.00 94.62 110 LEU A O 1
ATOM 820 N N . ALA A 1 111 ? 0.286 7.934 9.588 1.00 90.94 111 ALA A N 1
ATOM 821 C CA . ALA A 1 111 ? 0.955 9.206 9.806 1.00 90.94 111 ALA A CA 1
ATOM 822 C C . ALA A 1 111 ? 1.169 9.919 8.452 1.00 90.94 111 ALA A C 1
ATOM 824 O O . ALA A 1 111 ? 1.255 9.261 7.412 1.00 90.94 111 ALA A O 1
ATOM 825 N N . PRO A 1 112 ? 1.263 11.261 8.428 1.00 87.12 112 PRO A N 1
ATOM 826 C CA . PRO A 1 112 ? 1.691 11.975 7.231 1.00 87.12 112 PRO A CA 1
ATOM 827 C C . PRO A 1 112 ? 3.019 11.417 6.706 1.00 87.12 112 PRO A C 1
ATOM 829 O O . PRO A 1 112 ? 3.960 11.232 7.483 1.00 87.12 112 PRO A O 1
ATOM 832 N N . PHE A 1 113 ? 3.092 11.182 5.396 1.00 77.62 113 PHE A N 1
ATOM 833 C CA . PHE A 1 113 ? 4.316 10.730 4.747 1.00 77.62 113 PHE A CA 1
ATOM 834 C C . PHE A 1 113 ? 5.432 11.767 4.937 1.00 77.62 113 PHE A C 1
ATOM 836 O O . PHE A 1 113 ? 5.213 12.968 4.754 1.00 77.62 113 PHE A O 1
ATOM 843 N N . ARG A 1 114 ? 6.622 11.303 5.334 1.00 70.06 114 ARG A N 1
ATOM 844 C CA . ARG A 1 114 ? 7.840 12.115 5.404 1.00 70.06 114 ARG A CA 1
ATOM 845 C C . ARG A 1 114 ? 8.879 11.508 4.451 1.00 70.06 114 ARG A C 1
ATOM 847 O O . ARG A 1 114 ? 9.291 10.384 4.729 1.00 70.06 114 ARG A O 1
ATOM 854 N N . PRO A 1 115 ? 9.231 12.203 3.353 1.00 60.22 115 PRO A N 1
ATOM 855 C CA . PRO A 1 115 ? 10.247 11.753 2.403 1.00 60.22 115 PRO A CA 1
ATOM 856 C C . PRO A 1 115 ? 11.667 11.866 2.967 1.00 60.22 115 PRO A C 1
ATOM 858 O O . PRO A 1 115 ? 11.877 12.672 3.908 1.00 60.22 115 PRO A O 1
#